Protein AF-A0YGW5-F1 (afdb_monomer)

Sequence (101 aa):
MNIVNINRYWVLFLAVCLIGFMAIFFTPRNEETLRVIKGEIQGCGYLDGGGEEPVLHATIKTEDNTYIKTAFQDCLSGKKVNVLVKRGMLYYNRVYVAEKA

Structure (mmCIF, N/CA/C/O backbone):
data_AF-A0YGW5-F1
#
_entry.id   AF-A0YGW5-F1
#
loop_
_atom_site.group_PDB
_atom_site.id
_atom_site.type_symbol
_atom_site.label_atom_id
_atom_site.label_alt_id
_atom_site.label_comp_id
_atom_site.label_asym_id
_atom_site.label_entity_id
_atom_site.label_seq_id
_atom_site.pdbx_PDB_ins_code
_atom_site.Cartn_x
_atom_site.Cartn_y
_atom_site.Cartn_z
_atom_site.occupancy
_atom_site.B_iso_or_equiv
_atom_site.auth_seq_id
_atom_site.auth_comp_id
_atom_site.auth_asym_id
_atom_site.auth_atom_id
_atom_site.pdbx_PDB_model_num
ATOM 1 N N . MET A 1 1 ? 31.098 -0.163 -49.895 1.00 50.59 1 MET A N 1
ATOM 2 C CA . MET A 1 1 ? 30.513 0.615 -48.779 1.00 50.59 1 MET A CA 1
ATOM 3 C C . MET A 1 1 ? 30.494 -0.296 -47.556 1.00 50.59 1 MET A C 1
ATOM 5 O O . MET A 1 1 ? 29.929 -1.377 -47.635 1.00 50.59 1 MET A O 1
ATOM 9 N N . ASN A 1 2 ? 31.261 0.043 -46.516 1.00 49.16 2 ASN A N 1
ATOM 10 C CA . ASN A 1 2 ? 31.777 -0.905 -45.517 1.00 49.16 2 ASN A CA 1
ATOM 11 C C . ASN A 1 2 ? 30.688 -1.500 -44.604 1.00 49.16 2 ASN A C 1
ATOM 13 O O . ASN A 1 2 ? 30.153 -0.806 -43.741 1.00 49.16 2 ASN A O 1
ATOM 17 N N . ILE A 1 3 ? 30.446 -2.807 -44.742 1.00 58.59 3 ILE A N 1
ATOM 18 C CA . ILE A 1 3 ? 29.529 -3.634 -43.926 1.00 58.59 3 ILE A CA 1
ATOM 19 C C . ILE A 1 3 ? 29.813 -3.482 -42.416 1.00 58.59 3 ILE A C 1
ATOM 21 O O . ILE A 1 3 ? 28.900 -3.484 -41.593 1.00 58.59 3 ILE A O 1
ATOM 25 N N . VAL A 1 4 ? 31.078 -3.243 -42.056 1.00 59.34 4 VAL A N 1
ATOM 26 C CA . VAL A 1 4 ? 31.536 -3.022 -40.673 1.00 59.34 4 VAL A CA 1
ATOM 27 C C . VAL A 1 4 ? 30.955 -1.741 -40.056 1.00 59.34 4 VAL A C 1
ATOM 29 O O . VAL A 1 4 ? 30.621 -1.727 -38.872 1.00 59.34 4 VAL A O 1
ATOM 32 N N . ASN A 1 5 ? 30.776 -0.675 -40.845 1.00 59.41 5 ASN A N 1
ATOM 33 C CA . ASN A 1 5 ? 30.211 0.578 -40.338 1.00 59.41 5 ASN A CA 1
ATOM 34 C C . ASN A 1 5 ? 28.715 0.435 -40.052 1.00 59.41 5 ASN A C 1
ATOM 36 O O . ASN A 1 5 ? 28.268 0.872 -38.997 1.00 5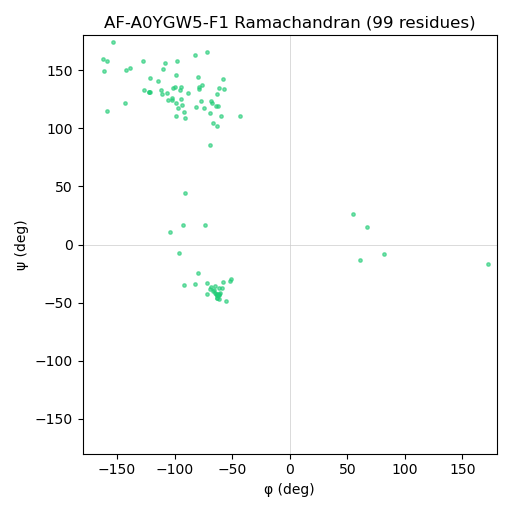9.41 5 ASN A O 1
ATOM 40 N N . ILE A 1 6 ? 27.963 -0.231 -40.938 1.00 64.06 6 ILE A N 1
ATOM 41 C CA . ILE A 1 6 ? 26.534 -0.520 -40.732 1.00 64.06 6 ILE A CA 1
ATOM 42 C C . ILE A 1 6 ? 26.334 -1.260 -39.406 1.00 64.06 6 ILE A C 1
ATOM 44 O O . ILE A 1 6 ? 25.542 -0.815 -38.581 1.00 64.06 6 ILE A O 1
ATOM 48 N N . ASN A 1 7 ? 27.120 -2.307 -39.145 1.00 74.38 7 ASN A N 1
ATOM 49 C CA . ASN A 1 7 ? 26.993 -3.085 -37.913 1.00 74.38 7 ASN A CA 1
ATOM 50 C C . ASN A 1 7 ? 27.263 -2.241 -36.646 1.00 74.38 7 ASN A C 1
ATOM 52 O O . ASN A 1 7 ? 26.555 -2.357 -35.649 1.00 74.38 7 ASN A O 1
ATOM 56 N N . ARG A 1 8 ? 28.227 -1.310 -36.702 1.00 78.31 8 ARG A N 1
ATOM 57 C CA . ARG A 1 8 ? 28.530 -0.403 -35.581 1.00 78.31 8 ARG A CA 1
ATOM 58 C C . ARG A 1 8 ? 27.387 0.571 -35.277 1.00 78.31 8 ARG A C 1
ATOM 60 O O . ARG A 1 8 ? 27.112 0.828 -34.108 1.00 78.31 8 ARG A O 1
ATOM 67 N N . TYR A 1 9 ? 26.710 1.095 -36.301 1.00 83.81 9 TYR A N 1
ATOM 68 C CA . TYR A 1 9 ? 25.563 1.992 -36.106 1.00 83.81 9 TYR A CA 1
ATOM 69 C C . TYR A 1 9 ? 24.346 1.265 -35.529 1.00 83.81 9 TYR A C 1
ATOM 71 O O . TYR A 1 9 ? 23.686 1.814 -34.651 1.00 83.81 9 TYR A O 1
ATOM 79 N N . TRP A 1 10 ? 24.083 0.026 -35.953 1.00 86.31 10 TRP A N 1
ATOM 80 C CA . TRP A 1 10 ? 23.002 -0.790 -35.391 1.00 86.31 10 TRP A CA 1
ATOM 81 C C . TRP A 1 10 ? 23.225 -1.120 -33.916 1.00 86.31 10 TRP A C 1
ATOM 83 O O . TRP A 1 10 ? 22.301 -0.989 -33.119 1.00 86.31 10 TRP A O 1
ATOM 93 N N . VAL A 1 11 ? 24.455 -1.477 -33.536 1.00 87.31 11 VAL A N 1
ATOM 94 C CA . VAL A 1 11 ? 24.806 -1.736 -32.131 1.00 87.31 11 VAL A CA 1
ATOM 95 C C . VAL A 1 11 ? 24.651 -0.473 -31.281 1.00 87.31 11 VAL A C 1
ATOM 97 O O . VAL A 1 11 ? 24.076 -0.536 -30.197 1.00 87.31 11 VAL A O 1
ATOM 100 N N . LEU A 1 12 ? 25.100 0.685 -31.779 1.00 88.50 12 LEU A N 1
ATOM 101 C CA . LEU A 1 12 ? 24.914 1.965 -31.088 1.00 88.50 12 LEU A CA 1
ATOM 102 C C . LEU A 1 12 ? 23.432 2.329 -30.945 1.00 88.50 12 LEU A C 1
ATOM 104 O O . LEU A 1 12 ? 23.012 2.756 -29.873 1.00 88.50 12 LEU A O 1
ATOM 108 N N . PHE A 1 13 ? 22.634 2.123 -31.992 1.00 90.56 13 PHE A N 1
ATOM 109 C CA . PHE A 1 13 ? 21.194 2.360 -31.955 1.00 90.56 13 PHE A CA 1
ATOM 110 C C . PHE A 1 13 ? 20.504 1.473 -30.910 1.00 90.56 13 PHE A C 1
ATOM 112 O O . PHE A 1 13 ? 19.765 1.977 -30.068 1.00 90.56 13 PHE A O 1
ATOM 119 N N . LEU A 1 14 ? 20.817 0.173 -30.892 1.00 91.31 14 LEU A N 1
ATOM 120 C CA . LEU A 1 14 ? 20.302 -0.770 -29.897 1.00 91.31 14 LEU A CA 1
ATOM 121 C C . LEU A 1 14 ? 20.702 -0.383 -28.470 1.00 91.31 14 LEU A C 1
ATOM 123 O O . LEU A 1 14 ? 19.864 -0.431 -27.572 1.00 91.31 14 LEU A O 1
ATOM 127 N N . ALA A 1 15 ? 21.951 0.044 -28.264 1.00 89.81 15 ALA A N 1
ATOM 128 C CA . ALA A 1 15 ? 22.430 0.497 -26.963 1.00 89.81 15 ALA A CA 1
ATOM 129 C C . ALA A 1 15 ? 21.675 1.748 -26.482 1.00 89.81 15 ALA A C 1
ATOM 131 O O . ALA A 1 15 ? 21.246 1.799 -25.331 1.00 89.81 15 ALA A O 1
ATOM 132 N N . VAL A 1 16 ? 21.440 2.727 -27.364 1.00 92.94 16 VAL A N 1
ATOM 133 C CA . VAL A 1 16 ? 20.657 3.932 -27.042 1.00 92.94 16 VAL A CA 1
ATOM 134 C C . VAL A 1 16 ? 19.199 3.580 -26.738 1.00 92.94 16 VAL A C 1
ATOM 136 O O . VAL A 1 16 ? 18.646 4.087 -25.763 1.00 92.94 16 VAL A O 1
ATOM 139 N N . CYS A 1 17 ? 18.583 2.678 -27.508 1.00 90.94 17 CYS A N 1
ATOM 140 C CA . CYS A 1 17 ? 17.226 2.201 -27.238 1.00 90.94 17 CYS A CA 1
ATOM 141 C C . CYS A 1 17 ? 17.123 1.483 -25.887 1.00 90.94 17 CYS A C 1
ATOM 143 O O . CYS A 1 17 ? 16.186 1.743 -25.137 1.00 90.94 17 CYS A O 1
ATOM 145 N N . LEU A 1 18 ? 18.091 0.625 -25.551 1.00 90.88 18 LEU A N 1
ATOM 146 C CA . LEU A 1 18 ? 18.148 -0.060 -24.258 1.00 90.88 18 LEU A CA 1
ATOM 147 C C . LEU A 1 18 ? 18.312 0.928 -23.103 1.00 90.88 18 LEU A C 1
ATOM 149 O O . LEU A 1 18 ? 17.571 0.845 -22.130 1.00 90.88 18 LEU A O 1
ATOM 153 N N . ILE A 1 19 ? 19.222 1.898 -23.219 1.00 89.00 19 ILE A N 1
ATOM 154 C CA . ILE A 1 19 ? 19.416 2.928 -22.190 1.00 89.00 19 ILE A CA 1
ATOM 155 C C . ILE A 1 19 ? 18.146 3.771 -22.026 1.00 89.00 19 ILE A C 1
ATOM 157 O O . ILE A 1 19 ? 17.719 4.011 -20.899 1.00 89.00 19 ILE A O 1
ATOM 161 N N . GLY A 1 20 ? 17.505 4.172 -23.128 1.00 86.69 20 GLY A N 1
ATOM 162 C CA . GLY A 1 20 ? 16.238 4.904 -23.095 1.00 86.69 20 GLY A CA 1
ATOM 163 C C . GLY A 1 20 ? 15.112 4.099 -22.443 1.00 86.69 20 GLY A C 1
ATOM 164 O O . GLY A 1 20 ? 14.382 4.624 -21.606 1.00 86.69 20 GLY A O 1
ATOM 165 N N . PHE A 1 21 ? 15.008 2.808 -22.760 1.00 86.56 21 PHE A N 1
ATOM 166 C CA . PHE A 1 21 ? 14.032 1.910 -22.146 1.00 86.56 21 PHE A CA 1
ATOM 167 C C . PHE A 1 21 ? 14.277 1.754 -20.641 1.00 86.56 21 PHE A C 1
ATOM 169 O O . PHE A 1 21 ? 13.353 1.920 -19.847 1.00 86.56 21 PHE A O 1
ATOM 176 N N . MET A 1 22 ? 15.529 1.531 -20.231 1.00 85.38 22 MET A N 1
ATOM 177 C CA . MET A 1 22 ? 15.898 1.457 -18.816 1.00 85.38 22 MET A CA 1
ATOM 178 C C . MET A 1 22 ? 15.595 2.781 -18.102 1.00 85.38 22 MET A C 1
ATOM 180 O O . MET A 1 22 ? 14.986 2.773 -17.040 1.00 85.38 22 MET A O 1
ATOM 184 N N . ALA A 1 23 ? 15.907 3.931 -18.701 1.00 81.62 23 ALA A N 1
ATOM 185 C CA . ALA A 1 23 ? 15.581 5.228 -18.113 1.00 81.62 23 ALA A CA 1
ATOM 186 C C . ALA A 1 23 ? 14.068 5.406 -17.879 1.00 81.62 23 ALA A C 1
ATOM 188 O O . ALA A 1 23 ? 13.670 5.939 -16.849 1.00 81.62 23 ALA A O 1
ATOM 189 N N . ILE A 1 24 ? 13.209 4.915 -18.777 1.00 76.94 24 ILE A N 1
ATOM 190 C CA . ILE A 1 24 ? 11.746 4.992 -18.615 1.00 76.94 24 ILE A CA 1
ATOM 191 C C . ILE A 1 24 ? 11.240 4.097 -17.472 1.00 76.94 24 ILE A C 1
ATOM 193 O O . ILE A 1 24 ? 10.295 4.476 -16.782 1.00 76.94 24 ILE A O 1
ATOM 197 N N . PHE A 1 25 ? 11.840 2.920 -17.273 1.00 70.31 25 PHE A N 1
ATOM 198 C CA . PHE A 1 25 ? 11.423 1.976 -16.228 1.00 70.31 25 PHE A CA 1
ATOM 199 C C . PHE A 1 25 ? 11.995 2.307 -14.848 1.00 70.31 25 PHE A C 1
ATOM 201 O O . PHE A 1 25 ? 11.324 2.083 -13.845 1.00 70.31 25 PHE A O 1
ATOM 208 N N . PHE A 1 26 ? 13.218 2.836 -14.800 1.00 66.19 26 PHE A N 1
ATOM 209 C CA . PHE A 1 26 ? 13.933 3.131 -13.559 1.00 66.19 26 PHE A CA 1
ATOM 210 C C . PHE A 1 26 ? 13.795 4.582 -13.097 1.00 66.19 26 PHE A C 1
ATOM 212 O O . PHE A 1 26 ? 14.222 4.903 -11.989 1.00 66.19 26 PHE A O 1
ATOM 219 N N . THR A 1 27 ? 13.200 5.472 -13.898 1.00 65.00 27 THR A N 1
ATOM 220 C CA . THR A 1 27 ? 12.836 6.793 -13.382 1.00 65.00 27 THR A CA 1
ATOM 221 C C . THR A 1 27 ? 11.709 6.628 -12.365 1.00 65.00 27 THR A C 1
ATOM 223 O O . THR A 1 27 ? 10.663 6.068 -12.707 1.00 65.00 27 THR A O 1
ATOM 226 N N . PRO A 1 28 ? 11.888 7.101 -11.117 1.00 55.84 28 PRO A N 1
ATOM 227 C CA . PRO A 1 28 ? 10.809 7.106 -10.146 1.00 55.84 28 PRO A CA 1
ATOM 228 C C . PRO A 1 28 ? 9.723 8.028 -10.695 1.00 55.84 28 PRO A C 1
ATOM 230 O O . PRO A 1 28 ? 9.848 9.254 -10.679 1.00 55.84 28 PRO A O 1
ATOM 233 N N . ARG A 1 29 ? 8.667 7.441 -11.262 1.00 58.22 29 ARG A N 1
ATOM 234 C CA . ARG A 1 29 ? 7.473 8.202 -11.613 1.00 58.22 29 ARG A CA 1
ATOM 235 C C . ARG A 1 29 ? 6.910 8.700 -10.299 1.00 58.22 29 ARG A C 1
ATOM 237 O O . ARG A 1 29 ? 6.604 7.879 -9.441 1.00 58.22 29 ARG A O 1
ATOM 244 N N . ASN A 1 30 ? 6.824 10.022 -10.151 1.00 54.28 30 ASN A N 1
ATOM 245 C CA . ASN A 1 30 ? 6.162 10.657 -9.019 1.00 54.28 30 ASN A CA 1
ATOM 246 C C . ASN A 1 30 ? 4.853 9.911 -8.761 1.00 54.28 30 ASN A C 1
ATOM 248 O O . ASN A 1 30 ? 3.943 9.923 -9.592 1.00 54.28 30 ASN A O 1
ATOM 25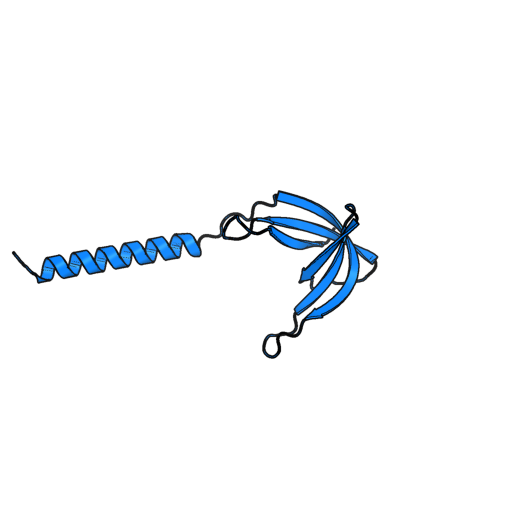2 N N . GLU A 1 31 ? 4.814 9.195 -7.643 1.00 60.88 31 GLU A N 1
ATOM 253 C CA . GLU A 1 31 ? 3.643 8.468 -7.194 1.00 60.88 31 GLU A CA 1
ATOM 254 C C . GLU A 1 31 ? 2.609 9.511 -6.789 1.00 60.88 31 GLU A C 1
ATOM 256 O O . GLU A 1 31 ? 2.551 9.942 -5.639 1.00 60.88 31 GLU A O 1
ATOM 261 N N . GLU A 1 32 ? 1.830 9.988 -7.755 1.00 69.62 32 GLU A N 1
ATOM 262 C CA . GLU A 1 32 ? 0.756 10.925 -7.473 1.00 69.62 32 GLU A CA 1
ATOM 263 C C . GLU A 1 32 ? -0.219 10.256 -6.501 1.00 69.62 32 GLU A C 1
ATOM 265 O O . GLU A 1 32 ? -0.924 9.294 -6.835 1.00 69.62 32 GLU A O 1
ATOM 270 N N . THR A 1 33 ? -0.235 10.767 -5.272 1.00 78.06 33 THR A N 1
ATOM 271 C CA . THR A 1 33 ? -1.263 10.447 -4.292 1.00 78.06 33 THR A CA 1
ATOM 272 C C . THR A 1 33 ? -2.569 11.033 -4.807 1.00 78.06 33 THR A C 1
ATOM 274 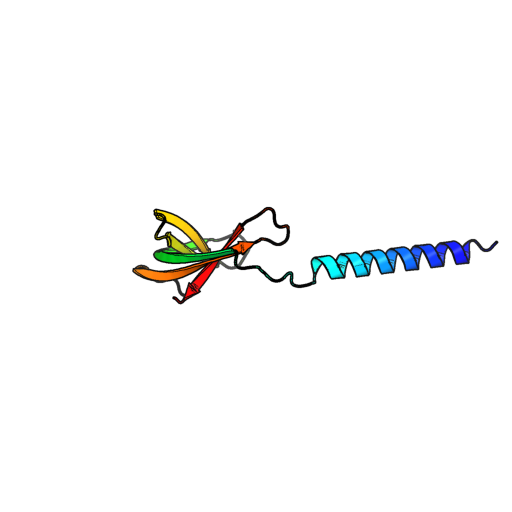O O . THR A 1 33 ? -2.792 12.239 -4.755 1.00 78.06 33 THR A O 1
ATOM 277 N N . LEU A 1 34 ? -3.440 10.167 -5.318 1.00 82.69 34 LEU A N 1
ATOM 278 C CA . LEU A 1 34 ? -4.748 10.542 -5.849 1.00 82.69 34 LEU A CA 1
ATOM 279 C C . LEU A 1 34 ? -5.670 11.054 -4.742 1.00 82.69 34 LEU A C 1
ATOM 281 O O . LEU A 1 34 ? -6.456 11.973 -4.955 1.00 82.69 34 LEU A O 1
ATOM 285 N N . ARG A 1 35 ? -5.623 10.400 -3.576 1.00 86.25 35 ARG A N 1
ATOM 286 C CA . ARG A 1 35 ? -6.469 10.713 -2.422 1.00 86.25 35 ARG A CA 1
ATOM 287 C C . ARG A 1 35 ? -5.869 10.124 -1.150 1.00 86.25 35 ARG A C 1
ATOM 289 O O . ARG A 1 35 ? -5.267 9.053 -1.187 1.00 86.25 35 ARG A O 1
ATOM 296 N N . VAL A 1 36 ? -6.110 10.794 -0.028 1.00 89.38 36 VAL A N 1
ATOM 297 C CA . VAL A 1 36 ? -5.872 10.263 1.320 1.00 89.38 36 VAL A CA 1
ATOM 298 C C . VAL A 1 36 ? -7.218 9.928 1.951 1.00 89.38 36 VAL A C 1
ATOM 300 O O . VAL A 1 36 ? -8.139 10.744 1.915 1.00 89.38 36 VAL A O 1
ATOM 303 N N . ILE A 1 37 ? -7.348 8.722 2.496 1.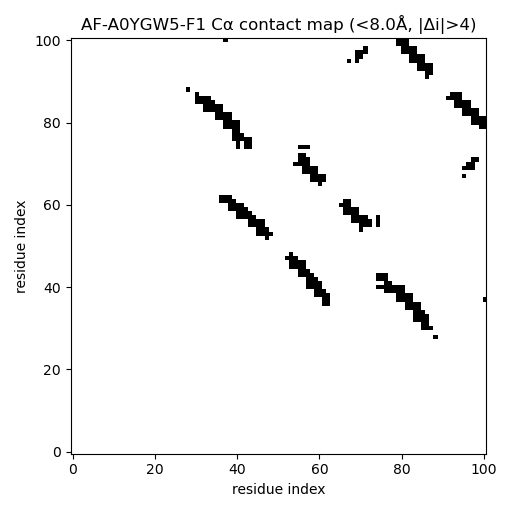00 91.62 37 ILE A N 1
ATOM 304 C CA . ILE A 1 37 ? -8.566 8.231 3.144 1.00 91.62 37 ILE A CA 1
ATOM 305 C C . ILE A 1 37 ? -8.210 7.844 4.573 1.00 91.62 37 ILE A C 1
ATOM 307 O O . ILE A 1 37 ? -7.244 7.119 4.788 1.00 91.62 37 ILE A O 1
ATOM 311 N N . LYS A 1 38 ? -8.983 8.294 5.557 1.00 93.25 38 LYS A N 1
ATOM 312 C CA . LYS A 1 38 ? -8.787 7.860 6.941 1.00 93.25 38 LYS A CA 1
ATOM 313 C C . LYS A 1 38 ? -9.411 6.487 7.155 1.00 93.25 38 LYS A C 1
ATOM 315 O O . LYS A 1 38 ? -10.450 6.149 6.578 1.00 93.25 38 LYS A O 1
ATOM 320 N N . GLY A 1 39 ? -8.765 5.685 7.985 1.00 92.94 39 GLY A N 1
ATOM 321 C CA . GLY A 1 39 ? -9.264 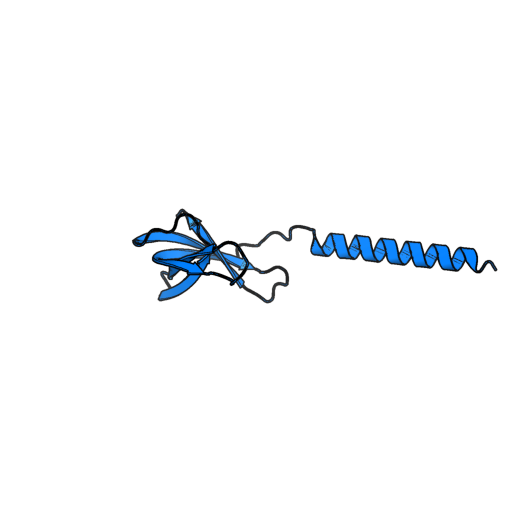4.376 8.359 1.00 92.94 39 GLY A CA 1
ATOM 322 C C . GLY A 1 39 ? -8.753 3.928 9.715 1.00 92.94 39 GLY A C 1
ATOM 323 O O . GLY A 1 39 ? -7.914 4.575 10.343 1.00 92.94 39 GLY A O 1
ATOM 324 N N . GLU A 1 40 ? -9.278 2.797 10.156 1.00 94.94 40 GLU A N 1
ATOM 325 C CA . GLU A 1 40 ? -8.931 2.168 11.419 1.00 94.94 40 GLU A CA 1
ATOM 326 C C . GLU A 1 40 ? -8.515 0.719 11.179 1.00 94.94 40 GLU A C 1
ATOM 328 O O . GLU A 1 40 ? -9.189 -0.030 10.463 1.00 94.94 40 GLU A O 1
ATOM 333 N N . ILE A 1 41 ? -7.398 0.317 11.780 1.00 94.00 41 ILE A N 1
ATOM 334 C CA . ILE A 1 41 ? -6.917 -1.062 11.712 1.00 94.00 41 ILE A CA 1
ATOM 335 C C . ILE A 1 41 ? -7.891 -1.962 12.479 1.00 94.00 41 ILE A C 1
ATOM 337 O O . ILE A 1 41 ? -8.106 -1.790 13.673 1.00 94.00 41 ILE A O 1
ATOM 341 N N . GLN A 1 42 ? -8.455 -2.951 11.798 1.00 95.19 42 GLN A N 1
ATOM 342 C CA . GLN A 1 42 ? -9.335 -3.959 12.389 1.00 95.19 42 GLN A CA 1
ATOM 343 C C . GLN A 1 42 ? -8.553 -5.196 12.835 1.00 95.19 42 GLN A C 1
ATOM 345 O O . GLN A 1 42 ? -8.860 -5.802 13.859 1.00 95.19 42 GLN A O 1
ATOM 350 N N . GLY A 1 43 ? -7.511 -5.562 12.089 1.00 92.25 43 GLY A N 1
ATOM 351 C CA . GLY A 1 43 ? -6.710 -6.743 12.382 1.00 92.25 43 GLY A CA 1
ATOM 352 C C . GLY A 1 43 ? -5.363 -6.725 11.684 1.00 92.25 43 GLY A C 1
ATOM 353 O O . GLY A 1 43 ? -5.180 -6.040 10.676 1.00 92.25 43 GLY A O 1
ATOM 354 N N . CYS A 1 44 ? -4.445 -7.513 12.225 1.00 91.31 44 CYS A N 1
ATOM 355 C CA . CYS A 1 44 ? -3.088 -7.689 11.732 1.00 91.31 44 CYS A CA 1
ATOM 356 C C . CYS A 1 44 ? -2.868 -9.162 11.403 1.00 91.31 44 CYS A C 1
ATOM 358 O O . CYS A 1 44 ? -3.380 -10.035 12.103 1.00 91.31 44 CYS A O 1
ATOM 360 N N . GLY A 1 45 ? -2.117 -9.446 10.348 1.00 88.25 45 GLY A N 1
ATOM 361 C CA . GLY A 1 45 ? -1.780 -10.813 9.976 1.00 88.25 45 GLY A CA 1
ATOM 362 C C . GLY A 1 45 ? -0.544 -10.859 9.101 1.00 88.25 45 GLY A C 1
ATOM 363 O O . GLY A 1 45 ? -0.202 -9.876 8.452 1.00 88.25 45 GLY A O 1
ATOM 364 N N . TYR A 1 46 ? 0.113 -12.008 9.081 1.00 86.56 46 TYR A N 1
ATOM 365 C CA . TYR A 1 46 ? 1.245 -12.252 8.200 1.00 86.56 46 TYR A CA 1
ATOM 366 C C . TYR A 1 46 ? 0.747 -12.945 6.937 1.00 86.56 46 TYR A C 1
ATOM 368 O O . TYR A 1 46 ? -0.044 -13.887 7.017 1.00 86.56 46 TYR A O 1
ATOM 376 N N . LEU A 1 47 ? 1.181 -12.457 5.778 1.00 81.06 47 LEU A N 1
ATOM 377 C CA . LEU A 1 47 ? 1.071 -13.217 4.539 1.00 81.06 47 LEU A CA 1
ATOM 378 C C . LEU A 1 47 ? 2.421 -13.892 4.315 1.00 81.06 47 LEU A C 1
ATOM 380 O O . LEU A 1 47 ? 3.441 -13.217 4.197 1.00 81.06 47 LEU A O 1
ATOM 384 N N . ASP A 1 48 ? 2.406 -15.221 4.318 1.00 76.50 48 ASP A N 1
ATOM 385 C CA . ASP A 1 48 ? 3.564 -16.046 4.002 1.00 76.50 48 ASP A CA 1
ATOM 386 C C . ASP A 1 48 ? 3.454 -16.501 2.541 1.00 76.50 48 ASP A C 1
ATOM 388 O O . ASP A 1 48 ? 2.450 -17.089 2.129 1.00 76.50 48 ASP A O 1
ATOM 392 N N . GLY A 1 49 ? 4.471 -16.154 1.754 1.00 70.38 49 GLY A N 1
ATOM 393 C CA . GLY A 1 49 ? 4.591 -16.462 0.332 1.00 70.38 49 GLY A CA 1
ATOM 394 C C . GLY A 1 49 ? 5.343 -17.762 0.047 1.00 70.38 49 GLY A C 1
ATOM 395 O O . GLY A 1 49 ? 5.812 -17.938 -1.072 1.00 70.38 49 GLY A O 1
ATOM 396 N N . GLY A 1 50 ? 5.517 -18.649 1.036 1.00 66.06 50 GLY A N 1
ATOM 397 C CA . GLY A 1 50 ? 6.100 -19.984 0.846 1.00 66.06 50 GLY A CA 1
ATOM 398 C C . GLY A 1 50 ? 7.585 -19.991 0.459 1.00 66.06 50 GLY A C 1
ATOM 399 O O . GLY A 1 50 ? 8.086 -21.015 -0.004 1.00 66.06 50 GLY A O 1
ATOM 400 N N . GLY A 1 51 ? 8.283 -18.865 0.634 1.00 67.19 51 GLY A N 1
ATOM 401 C CA . GLY A 1 51 ? 9.684 -18.684 0.239 1.00 67.19 51 GLY A CA 1
ATOM 402 C C . GLY A 1 51 ? 10.217 -17.252 0.369 1.00 67.19 51 GLY A C 1
ATOM 403 O O . GLY A 1 51 ? 11.431 -17.065 0.390 1.00 67.19 51 GLY A O 1
ATOM 404 N N . GLU A 1 52 ? 9.340 -16.253 0.489 1.00 70.44 52 GLU A N 1
ATOM 405 C CA . GLU A 1 52 ? 9.700 -14.867 0.822 1.00 70.44 52 GLU A CA 1
ATOM 406 C C . GLU A 1 52 ? 9.511 -14.585 2.319 1.00 70.44 52 GLU A C 1
ATOM 408 O O . GLU A 1 52 ? 8.757 -15.283 2.998 1.00 70.44 52 GLU A O 1
ATOM 413 N N . GLU A 1 53 ? 10.198 -13.562 2.843 1.00 75.06 53 GLU A N 1
ATOM 414 C CA . GLU A 1 53 ? 10.014 -13.143 4.235 1.00 75.06 53 GLU A CA 1
ATOM 415 C C . GLU A 1 53 ? 8.539 -12.797 4.501 1.00 75.06 53 GLU A C 1
ATOM 417 O O . GLU A 1 53 ? 7.920 -12.082 3.708 1.00 75.06 53 GLU A O 1
ATOM 422 N N . PRO A 1 54 ? 7.960 -13.276 5.617 1.00 74.94 54 PRO A N 1
ATOM 423 C CA . PRO A 1 54 ? 6.562 -13.034 5.925 1.00 74.94 54 PRO A CA 1
ATOM 424 C C . PRO A 1 54 ? 6.318 -11.534 6.104 1.00 74.94 54 PRO A C 1
ATOM 426 O O . PRO A 1 54 ? 6.864 -10.891 7.004 1.00 74.94 54 PRO A O 1
ATOM 429 N N . VAL A 1 55 ? 5.454 -10.972 5.261 1.00 82.38 55 VAL A N 1
ATOM 430 C CA . VAL A 1 55 ? 5.129 -9.545 5.300 1.00 82.38 55 VAL A CA 1
ATOM 431 C C . VAL A 1 55 ? 3.966 -9.330 6.264 1.00 82.38 55 VAL A C 1
ATOM 433 O O . VAL A 1 55 ? 2.945 -10.019 6.198 1.00 82.38 55 VAL A O 1
ATOM 436 N N . LEU A 1 56 ? 4.106 -8.369 7.181 1.00 87.31 56 LEU A N 1
ATOM 437 C CA . LEU A 1 56 ? 3.022 -7.974 8.079 1.00 87.31 56 LEU A CA 1
ATOM 438 C C . LEU A 1 56 ? 2.012 -7.095 7.332 1.00 87.31 56 LEU A C 1
ATOM 440 O O . LEU A 1 56 ? 2.348 -6.032 6.803 1.00 87.31 56 LEU A O 1
ATOM 444 N N . HIS A 1 57 ? 0.754 -7.522 7.334 1.00 89.06 57 HIS A N 1
ATOM 445 C CA . HIS A 1 57 ? -0.365 -6.822 6.722 1.00 89.06 57 HIS A CA 1
ATOM 446 C C . HIS A 1 57 ? -1.377 -6.348 7.764 1.00 89.06 57 HIS A C 1
ATOM 448 O O . HIS A 1 57 ? -1.737 -7.067 8.697 1.00 89.06 57 HIS A O 1
ATOM 454 N N . ALA A 1 58 ? -1.900 -5.145 7.542 1.00 92.00 58 ALA A N 1
ATOM 455 C CA . ALA A 1 58 ? -3.034 -4.587 8.260 1.00 92.00 58 ALA A CA 1
ATOM 456 C C . ALA A 1 58 ? -4.303 -4.708 7.410 1.00 92.00 58 ALA A C 1
ATOM 458 O O . ALA A 1 58 ? -4.305 -4.371 6.224 1.00 92.00 58 ALA A O 1
ATOM 459 N N . THR A 1 59 ? -5.397 -5.148 8.030 1.00 93.44 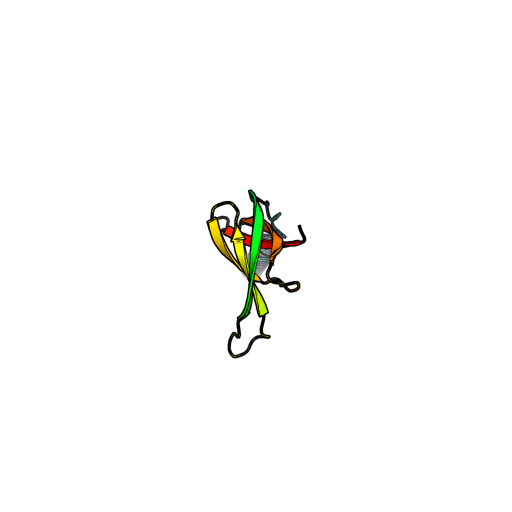59 THR A N 1
ATOM 460 C CA . THR A 1 59 ? -6.753 -4.993 7.495 1.00 93.44 59 THR A CA 1
ATOM 461 C C . THR A 1 59 ? -7.326 -3.699 8.050 1.00 93.44 59 THR A C 1
ATOM 463 O O . THR A 1 59 ? -7.540 -3.583 9.254 1.00 93.44 59 THR A O 1
ATOM 466 N N . ILE A 1 60 ? -7.568 -2.728 7.182 1.00 93.44 60 ILE A N 1
ATOM 467 C CA . ILE A 1 60 ? -8.015 -1.382 7.531 1.00 93.44 60 ILE A CA 1
ATOM 468 C C . ILE A 1 60 ? -9.450 -1.218 7.053 1.00 93.44 60 ILE A C 1
ATOM 470 O O . ILE A 1 60 ? -9.750 -1.487 5.890 1.00 93.44 60 ILE A O 1
ATOM 474 N N . LYS A 1 61 ? -10.326 -0.749 7.938 1.00 94.75 61 LYS A N 1
ATOM 475 C CA . LYS A 1 61 ? -11.667 -0.297 7.577 1.00 94.75 61 LYS A CA 1
ATOM 476 C C . LYS A 1 61 ? -11.625 1.209 7.346 1.00 94.75 61 LYS A C 1
ATOM 478 O O . LYS A 1 61 ? -11.249 1.955 8.247 1.00 94.75 61 LYS A O 1
ATOM 483 N N . THR A 1 62 ? -11.968 1.653 6.145 1.00 93.00 62 THR A N 1
ATOM 484 C CA . THR A 1 62 ? -12.017 3.080 5.806 1.00 93.00 62 THR A CA 1
ATOM 485 C C . THR A 1 62 ? -13.324 3.725 6.261 1.00 93.00 62 THR A C 1
ATOM 487 O O . THR A 1 62 ? -14.317 3.037 6.504 1.00 93.00 62 THR A O 1
ATOM 490 N N . GLU A 1 63 ? -13.338 5.058 6.333 1.00 90.81 63 GLU A N 1
ATOM 491 C CA . GLU A 1 63 ? -14.562 5.847 6.564 1.00 90.81 63 GLU A CA 1
ATOM 492 C C . GLU A 1 63 ? -15.639 5.580 5.498 1.00 90.81 63 GLU A C 1
ATOM 494 O O . GLU A 1 63 ? -16.822 5.509 5.819 1.00 90.81 63 GLU A O 1
ATOM 499 N N . ASP A 1 64 ? -15.223 5.294 4.259 1.00 88.81 64 ASP A N 1
ATOM 500 C CA . ASP A 1 64 ? -16.095 4.885 3.146 1.00 88.81 64 ASP A CA 1
ATOM 501 C C . ASP A 1 64 ? -16.601 3.419 3.296 1.00 88.81 64 ASP A C 1
ATOM 503 O O . ASP A 1 64 ? -17.035 2.792 2.329 1.00 88.81 64 ASP A O 1
ATOM 507 N N . ASN A 1 65 ? -16.499 2.832 4.497 1.00 89.56 65 ASN A N 1
ATOM 508 C CA . ASN A 1 65 ? -16.911 1.470 4.865 1.00 89.56 65 ASN A CA 1
ATOM 509 C C . ASN A 1 65 ? -16.300 0.354 3.987 1.00 89.56 65 ASN A C 1
ATOM 511 O O . ASN A 1 65 ? -16.868 -0.730 3.849 1.00 89.56 65 ASN A O 1
ATOM 515 N N . THR A 1 66 ? -15.132 0.614 3.397 1.00 90.56 66 THR A N 1
ATOM 516 C CA . THR A 1 66 ? -14.389 -0.339 2.562 1.00 90.56 66 THR A CA 1
ATOM 517 C C . THR A 1 66 ? -13.290 -1.001 3.387 1.00 90.56 66 THR A C 1
ATOM 519 O O . THR A 1 66 ? -12.684 -0.368 4.250 1.00 90.56 66 THR A O 1
ATOM 522 N N . TYR A 1 67 ? -13.002 -2.272 3.116 1.00 91.25 67 TYR A N 1
ATOM 523 C CA . TYR A 1 67 ? -11.912 -2.998 3.765 1.00 91.25 67 TYR A CA 1
ATOM 524 C C . TYR A 1 67 ? -10.710 -3.095 2.829 1.00 91.25 67 TYR A C 1
ATOM 526 O O . TYR A 1 67 ? -10.832 -3.557 1.696 1.00 91.25 67 TYR A O 1
ATOM 534 N N . ILE A 1 68 ? -9.546 -2.667 3.309 1.00 90.06 68 ILE A N 1
ATOM 535 C CA . ILE A 1 68 ? -8.295 -2.639 2.550 1.00 90.06 68 ILE A CA 1
ATOM 536 C C . ILE A 1 68 ? -7.259 -3.472 3.295 1.00 90.06 68 ILE A C 1
ATOM 538 O O . ILE A 1 68 ? -7.062 -3.291 4.494 1.00 90.06 68 ILE A O 1
ATOM 542 N N . LYS A 1 69 ? -6.579 -4.370 2.582 1.00 89.31 69 LYS A N 1
ATOM 543 C CA . LYS A 1 69 ? -5.397 -5.071 3.089 1.00 89.31 69 LYS A CA 1
ATOM 544 C C . LYS A 1 69 ? -4.154 -4.439 2.487 1.00 89.31 69 LYS A C 1
ATOM 546 O O . LYS A 1 69 ? -4.041 -4.348 1.270 1.00 89.31 69 LYS A O 1
ATOM 551 N N . THR A 1 70 ? -3.233 -4.009 3.335 1.00 89.06 70 THR A N 1
ATOM 552 C CA . THR A 1 70 ? -1.969 -3.392 2.915 1.00 89.06 70 THR A CA 1
ATOM 553 C C . THR A 1 70 ? -0.848 -3.842 3.831 1.00 89.06 70 THR A C 1
ATOM 555 O O . THR A 1 70 ? -1.088 -4.140 4.999 1.00 89.06 70 THR A O 1
ATOM 558 N N . ALA A 1 71 ? 0.370 -3.909 3.299 1.00 87.06 71 ALA A N 1
ATOM 559 C CA . ALA A 1 71 ? 1.555 -4.093 4.125 1.00 87.06 71 ALA A CA 1
ATOM 560 C C . ALA A 1 71 ? 1.693 -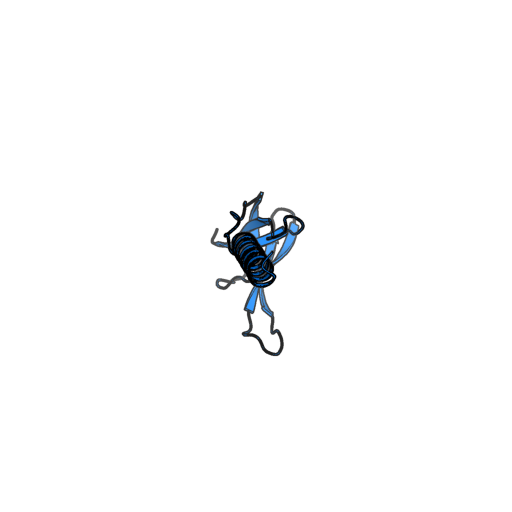2.883 5.062 1.00 87.06 71 ALA A C 1
ATOM 562 O O . ALA A 1 71 ? 1.571 -1.738 4.617 1.00 87.06 71 ALA A O 1
ATOM 563 N N . PHE A 1 72 ? 1.872 -3.134 6.358 1.00 87.94 72 PHE A N 1
ATOM 564 C CA . PHE A 1 72 ? 2.043 -2.086 7.360 1.00 87.94 72 PHE A CA 1
ATOM 565 C C . PHE A 1 72 ? 2.741 -2.656 8.594 1.00 87.94 72 PHE A C 1
ATOM 567 O O . PHE A 1 72 ? 2.189 -3.512 9.284 1.00 87.94 72 PHE A O 1
ATOM 574 N N . GLN A 1 73 ? 3.955 -2.179 8.875 1.00 84.56 73 GLN A N 1
ATOM 575 C CA . GLN A 1 73 ? 4.781 -2.725 9.957 1.00 84.56 73 GLN A CA 1
ATOM 576 C C . GLN A 1 73 ? 4.263 -2.358 11.356 1.00 84.56 73 GLN A C 1
ATOM 578 O O . GLN A 1 73 ? 4.348 -3.159 12.278 1.00 84.56 73 GLN A O 1
ATOM 583 N N . ASP A 1 74 ? 3.664 -1.178 11.522 1.00 84.75 74 ASP A N 1
ATOM 584 C CA . ASP A 1 74 ? 3.163 -0.699 12.817 1.00 84.75 74 ASP A CA 1
ATOM 585 C C . ASP A 1 74 ? 1.696 -1.088 13.062 1.00 84.75 74 ASP A C 1
ATOM 587 O O . ASP A 1 74 ? 0.871 -0.260 13.474 1.00 84.75 74 ASP A O 1
ATOM 591 N N . CYS A 1 75 ? 1.354 -2.339 12.753 1.00 85.56 75 CYS A N 1
ATOM 592 C CA . CYS A 1 75 ? -0.018 -2.815 12.808 1.00 85.56 75 CYS A CA 1
ATOM 593 C C . CYS A 1 75 ? -0.494 -3.026 14.254 1.00 85.56 75 CYS A C 1
ATOM 595 O O . CYS A 1 75 ? 0.029 -3.866 14.981 1.00 85.56 75 CYS A O 1
ATOM 597 N N . LEU A 1 76 ? -1.523 -2.272 14.654 1.00 89.00 76 LEU A N 1
ATOM 598 C CA . LEU A 1 76 ? -2.197 -2.396 15.946 1.00 89.00 76 LEU A CA 1
ATOM 599 C C . LEU A 1 76 ? -3.699 -2.151 15.758 1.00 89.00 76 LEU A C 1
ATOM 601 O O . LEU A 1 76 ? -4.082 -1.078 15.288 1.00 89.00 76 LEU A O 1
ATOM 605 N N . SER A 1 77 ? -4.548 -3.113 16.125 1.00 90.31 77 SER A N 1
ATOM 606 C CA . SER A 1 77 ? -6.007 -2.956 16.029 1.00 90.31 77 SER A CA 1
ATOM 607 C C . SER A 1 77 ? -6.513 -1.751 16.834 1.00 90.31 77 SER A C 1
ATOM 609 O O . SER A 1 77 ? -6.000 -1.450 17.910 1.00 90.31 77 SER A O 1
ATOM 611 N N . GLY A 1 78 ? -7.510 -1.044 16.299 1.00 90.38 78 GLY A N 1
ATOM 612 C CA . GLY A 1 78 ? -8.073 0.188 16.864 1.00 90.38 78 GLY A CA 1
ATOM 613 C C . GLY A 1 78 ? -7.282 1.459 16.535 1.00 90.38 78 GLY A C 1
ATOM 614 O O . GLY A 1 78 ? -7.732 2.570 16.819 1.00 90.38 78 GLY A O 1
ATOM 615 N N . LYS A 1 79 ? -6.095 1.338 15.927 1.00 91.62 79 LYS A N 1
ATOM 616 C CA . LYS A 1 79 ? -5.272 2.496 15.570 1.00 91.62 79 LYS A 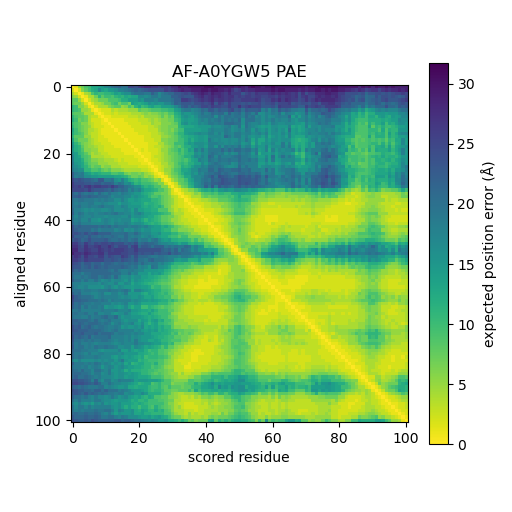CA 1
ATOM 617 C C . LYS A 1 79 ? -5.785 3.159 14.295 1.00 91.62 79 LYS A C 1
ATOM 619 O O . LYS A 1 79 ? -6.053 2.490 13.294 1.00 91.62 79 LYS A O 1
ATOM 624 N N . LYS A 1 80 ? -5.859 4.491 14.320 1.00 92.62 80 LYS A N 1
ATOM 625 C CA . LYS A 1 80 ? -6.162 5.303 13.139 1.00 92.62 80 LYS A CA 1
ATOM 626 C C . LYS A 1 80 ? -4.941 5.404 12.232 1.00 92.62 80 LYS A C 1
ATOM 628 O O . LYS A 1 80 ? -3.821 5.606 12.703 1.00 92.62 80 LYS A O 1
ATOM 633 N N . VAL A 1 81 ? -5.179 5.275 10.937 1.00 92.56 81 VAL A N 1
ATOM 634 C CA . VAL A 1 81 ? -4.164 5.333 9.885 1.00 92.56 81 VAL A CA 1
ATOM 635 C C . VAL A 1 81 ? -4.690 6.124 8.695 1.00 92.56 81 VAL A C 1
ATOM 637 O O . VAL A 1 81 ? -5.897 6.162 8.435 1.00 92.56 81 VAL A O 1
ATOM 640 N N . ASN A 1 82 ? -3.770 6.738 7.962 1.00 92.50 82 ASN A N 1
ATOM 641 C CA . ASN A 1 82 ? -4.057 7.355 6.678 1.00 92.50 82 ASN A CA 1
ATOM 642 C C . ASN A 1 82 ? -3.750 6.337 5.577 1.00 92.50 82 ASN A C 1
ATOM 644 O O . ASN A 1 82 ? -2.653 5.791 5.507 1.00 92.50 82 ASN A O 1
ATOM 648 N N . VAL A 1 83 ? -4.722 6.072 4.712 1.00 90.38 83 VAL A N 1
ATOM 649 C CA . VAL A 1 83 ? -4.562 5.244 3.519 1.00 90.38 83 VAL A CA 1
ATOM 650 C C . VAL A 1 83 ? -4.364 6.161 2.321 1.00 90.38 83 VAL A C 1
ATOM 652 O O . VAL A 1 83 ? -5.279 6.864 1.888 1.00 90.38 83 VAL A O 1
ATOM 655 N N . LEU A 1 84 ? -3.156 6.144 1.780 1.00 90.25 84 LEU A N 1
ATOM 656 C CA . LEU A 1 84 ? -2.783 6.817 0.549 1.00 90.25 84 LEU A CA 1
ATOM 657 C C . LEU A 1 84 ? -3.202 5.949 -0.632 1.00 90.25 84 LEU A C 1
ATOM 659 O O . LEU A 1 84 ? -2.717 4.829 -0.805 1.00 90.25 84 LEU A O 1
ATOM 663 N N . VAL A 1 85 ? -4.090 6.479 -1.464 1.00 87.94 85 VAL A N 1
ATOM 664 C CA . VAL A 1 85 ? -4.432 5.877 -2.750 1.00 87.94 85 VAL A CA 1
ATOM 665 C C . VAL A 1 85 ? -3.500 6.474 -3.791 1.00 87.94 85 VAL A C 1
ATOM 667 O O . VAL A 1 85 ? -3.631 7.644 -4.151 1.00 87.94 85 VAL A O 1
ATOM 670 N N . LYS A 1 86 ? -2.559 5.672 -4.274 1.00 86.19 86 LYS A N 1
ATOM 671 C CA . LYS A 1 86 ? -1.565 6.063 -5.274 1.00 86.19 86 LYS A CA 1
ATOM 672 C C 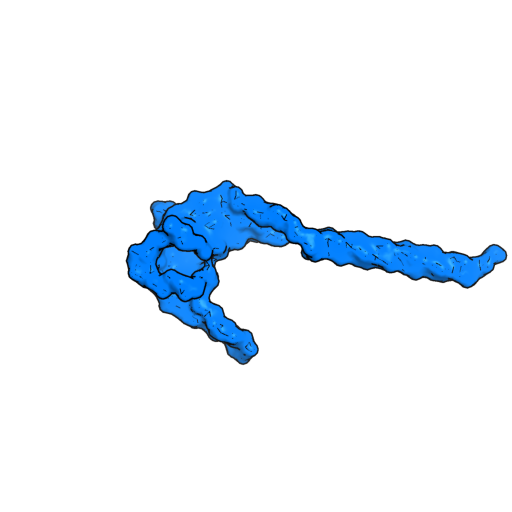. LYS A 1 86 ? -1.862 5.405 -6.617 1.00 86.19 86 LYS A C 1
ATOM 674 O O . LYS A 1 86 ? -2.513 4.358 -6.695 1.00 86.19 86 LYS A O 1
ATOM 679 N N . ARG A 1 87 ? -1.375 6.016 -7.695 1.00 80.50 87 ARG A N 1
ATOM 680 C CA . ARG A 1 87 ? -1.348 5.389 -9.024 1.00 80.50 87 ARG A CA 1
ATOM 681 C C . ARG A 1 87 ? -0.187 4.404 -9.114 1.00 80.50 87 ARG A C 1
ATOM 683 O O . ARG A 1 87 ? 0.930 4.726 -8.732 1.00 80.50 87 ARG A O 1
ATOM 690 N N . GLY A 1 88 ? -0.454 3.213 -9.640 1.00 71.44 88 GLY A N 1
ATOM 691 C CA . GLY A 1 88 ? 0.579 2.227 -9.938 1.00 71.44 88 GLY A CA 1
ATOM 692 C C . GLY A 1 88 ? 1.429 2.622 -11.149 1.00 71.44 88 GLY A C 1
ATOM 693 O O . GLY A 1 88 ? 1.037 3.465 -11.955 1.00 71.44 88 GLY A O 1
ATOM 694 N N . MET A 1 89 ? 2.565 1.942 -11.310 1.00 65.88 89 MET A N 1
ATOM 695 C CA . MET A 1 89 ? 3.613 2.212 -12.310 1.00 65.88 89 MET A CA 1
ATOM 696 C C . MET A 1 89 ? 3.112 2.342 -13.765 1.00 65.88 89 MET A C 1
ATOM 698 O O . MET A 1 89 ? 3.678 3.097 -14.559 1.00 65.88 89 MET A O 1
ATOM 702 N N . LEU A 1 90 ? 2.022 1.648 -14.111 1.00 65.31 90 LEU A N 1
ATOM 703 C CA . LEU A 1 90 ? 1.410 1.670 -15.444 1.00 65.31 90 LEU A CA 1
ATOM 704 C C . LEU A 1 90 ? 0.127 2.513 -15.536 1.00 65.31 90 LEU A C 1
ATOM 706 O O . LEU A 1 90 ? -0.574 2.415 -16.532 1.00 65.31 90 LEU A O 1
ATOM 710 N N . TYR A 1 91 ? -0.214 3.318 -14.525 1.00 64.69 91 TYR A N 1
ATOM 711 C CA . TYR A 1 91 ? -1.434 4.146 -14.446 1.00 64.69 91 TYR A CA 1
ATOM 712 C C . TYR A 1 91 ? -2.781 3.392 -14.470 1.00 64.69 91 TYR A C 1
ATOM 714 O O . TYR A 1 91 ? -3.800 3.981 -14.112 1.00 64.69 91 TYR A O 1
ATOM 722 N N . TYR A 1 92 ? -2.796 2.103 -14.821 1.00 67.44 92 TYR A N 1
ATOM 723 C CA . TYR A 1 92 ? -4.000 1.266 -14.857 1.00 67.44 92 TYR A CA 1
ATOM 724 C C . TYR A 1 92 ? -4.428 0.747 -13.476 1.00 67.44 92 TYR A C 1
ATOM 726 O O . TYR A 1 92 ? -5.609 0.491 -13.262 1.00 67.44 92 TYR A O 1
ATOM 734 N N . ASN A 1 93 ? -3.494 0.644 -12.524 1.00 71.44 93 ASN A N 1
ATOM 735 C CA . ASN A 1 93 ? -3.749 0.075 -11.197 1.00 71.44 93 ASN A CA 1
ATOM 736 C C . ASN A 1 93 ? -3.707 1.144 -10.101 1.00 71.44 93 ASN A C 1
ATOM 738 O O . ASN A 1 93 ? -2.976 2.131 -10.202 1.00 71.44 93 ASN A O 1
ATOM 742 N N . ARG A 1 94 ? -4.469 0.921 -9.026 1.00 78.94 94 ARG A N 1
ATOM 743 C CA . ARG A 1 94 ? -4.375 1.687 -7.776 1.00 78.94 94 ARG A CA 1
ATOM 744 C C . ARG A 1 94 ? -3.560 0.891 -6.768 1.00 78.94 94 ARG A C 1
ATOM 746 O O . ARG A 1 94 ? -3.770 -0.310 -6.625 1.00 78.94 94 ARG A O 1
ATOM 753 N N . VAL A 1 95 ? -2.655 1.567 -6.078 1.00 83.81 95 VAL A N 1
ATOM 754 C CA . VAL A 1 95 ? -1.864 1.009 -4.981 1.00 83.81 95 VAL A CA 1
ATOM 755 C C . VAL A 1 95 ? -2.320 1.687 -3.699 1.00 83.81 95 VAL A C 1
ATOM 757 O O . VAL A 1 95 ? -2.483 2.907 -3.664 1.00 83.81 95 VAL A O 1
ATOM 760 N N . TYR A 1 96 ? -2.558 0.895 -2.660 1.00 86.12 96 TYR A N 1
ATOM 761 C CA . TYR A 1 96 ? -2.956 1.390 -1.349 1.00 86.12 96 TYR A CA 1
ATOM 762 C C . TYR A 1 96 ? -1.764 1.278 -0.411 1.00 86.12 96 TYR A C 1
ATOM 764 O O . TYR A 1 96 ? -1.213 0.192 -0.257 1.00 86.12 96 TYR A O 1
ATOM 772 N N . VAL A 1 97 ? -1.375 2.394 0.196 1.00 87.50 97 VAL A N 1
ATOM 773 C CA . VAL A 1 97 ? -0.276 2.455 1.165 1.00 87.50 97 VAL A CA 1
ATOM 774 C C . VAL A 1 97 ? -0.829 2.996 2.474 1.00 87.50 97 VAL A C 1
ATOM 776 O O . VAL A 1 97 ? -1.541 3.997 2.470 1.00 87.50 97 VAL A O 1
ATOM 779 N N . ALA A 1 98 ? -0.532 2.334 3.590 1.00 87.75 98 ALA A N 1
ATOM 780 C CA . ALA A 1 98 ? -0.893 2.833 4.913 1.00 87.75 98 ALA A CA 1
ATOM 781 C C . ALA A 1 98 ? 0.257 3.623 5.536 1.00 87.75 98 ALA A C 1
ATOM 783 O O . ALA A 1 98 ? 1.399 3.169 5.552 1.00 87.75 98 ALA A O 1
ATOM 784 N N . GLU A 1 99 ? -0.081 4.769 6.113 1.00 88.25 99 GLU A N 1
ATOM 785 C CA . GLU A 1 99 ? 0.809 5.608 6.906 1.00 88.25 99 GLU A CA 1
ATOM 786 C C . GLU A 1 99 ? 0.186 5.920 8.269 1.00 88.25 99 GLU A C 1
ATOM 788 O O . GLU A 1 99 ? -1.032 5.841 8.473 1.00 88.25 99 GLU A O 1
ATOM 793 N N . LYS A 1 100 ? 1.045 6.269 9.232 1.00 85.50 100 LYS A N 1
ATOM 794 C CA . LYS A 1 100 ? 0.596 6.744 10.544 1.00 85.50 100 LYS A CA 1
ATOM 795 C C . LYS A 1 100 ? -0.224 8.026 10.352 1.00 85.50 100 LYS A C 1
ATOM 797 O O . LYS A 1 100 ? 0.156 8.879 9.553 1.00 85.50 100 LYS A O 1
ATOM 802 N N . ALA A 1 101 ? -1.366 8.093 11.037 1.00 78.81 101 ALA A N 1
ATOM 803 C CA . ALA A 1 101 ? -2.254 9.251 11.000 1.00 78.81 101 ALA A CA 1
ATOM 804 C C . ALA A 1 101 ? -1.639 10.486 11.662 1.00 78.81 101 ALA A C 1
ATOM 806 O O . ALA A 1 101 ? -0.876 10.300 12.640 1.00 78.81 101 ALA A O 1
#

Mean predicted aligned error: 10.72 Å

Solvent-accessible surface area (backbone atoms only — not comparable to full-atom values): 5815 Å² total; per-residue (Å²): 132,66,68,69,58,58,55,53,52,53,53,52,50,50,51,52,53,50,51,52,51,48,51,66,70,69,48,83,68,82,65,52,66,77,44,79,42,56,27,32,26,70,39,68,48,70,54,72,68,89,82,53,82,65,44,45,27,23,36,28,40,33,78,88,74,44,79,45,79,29,67,32,86,88,59,48,63,76,39,62,29,30,35,36,36,24,51,33,99,79,69,81,45,78,40,68,43,61,43,84,102

pLDDT: mean 81.81, std 11.62, range [49.16, 95.19]

Radius of gyration: 21.93 Å; Cα contacts (8 Å, |Δi|>4): 165; chains: 1; bounding box: 49×31×66 Å

Foldseek 3Di:
DDPVVVVVVVVVVVVVVVVVVCCLQPPPDPFPQPDKWKWFFADWDWDDPPPDDTFIWTFTQTPVRDTDIDGDPPHDGGFMWIWGFTQDSVNPDTDTDTDHD

Secondary structure (DSSP, 8-state):
--HHHHHHHHHHHHHHHHHHHHHHHHS-----EEEEEEEEEEEEEEEP-SSSPPEEEEEEEETTS-EEEEE-TT--TT-EEEEEEEE-TTSSSEEEEEEE-

Nearest PDB structures (foldseek):
  8fmw-assembly1_L  TM=6.140E-01  e=6.281E-02  Borreliella burgdorferi B31
  8s4s-assembly1_B  TM=6.158E-01  e=8.317E-02  Enterococcus faecalis
  5imq-assembly1_P  TM=6.227E-01  e=1.232E-01  Thermus thermophilus HB8
  4v7s-assembly1_AL  TM=6.372E-01  e=5.939E-01  Escherichia coli K-12
  7jil-assembly1_q  TM=5.896E-01  e=4.485E-01  Flavobacterium johnsoniae

Organism: NCBI:txid247633